Protein AF-A0A8S4FLU3-F1 (afdb_monomer)

InterPro domains:
  IPR005821 Ion transport domain [PF00520] (2-71)
  IPR028325 Voltage-gated potassium channel [PTHR11537] (5-70)

Secondary structure (DSSP, 8-state):
---TT-TTS-HHHHHHHHHHHHTT----SS---SHHHHHHHHHHHHHHHHHHHTHHHHHHHHHHHHHHHHHHHHHHHHT-

Solvent-accessible surface area (backbone atoms only — not comparable to full-atom values): 4765 Å² total; per-residue (Å²): 135,84,71,88,82,57,88,76,80,44,75,69,59,57,48,51,46,49,51,36,35,31,69,68,67,59,86,70,86,64,73,66,91,43,75,68,47,46,54,52,47,54,52,40,30,54,50,32,50,58,60,52,62,54,58,52,55,54,52,50,49,54,51,49,52,59,51,48,58,55,48,54,52,52,53,52,65,73,71,110

pLDDT: mean 73.42, std 11.43, range [42.38, 92.25]

Foldseek 3Di:
DDDPPPPPPDPVSVVVVLVCLLCVVCPVPDADPDPVRVVVSVVSVVVSVVVCVPVVVVVVVVVVVVVVVVVVVVVVVVVD

Radius of gyration: 22.68 Å; Cα contacts (8 Å, |Δi|>4): 29; chains: 1; bounding box: 51×22×66 Å

Sequence (80 aa):
MDNPDNQFKSIPLGLWWAIVTMTTVGYGDMAPKTYLGMFVGALCALAGVLTIALPVPVIVSNFSMFYSHTQVCGVKLMNN

Organism: Plutella xylostella (NCBI:txid51655)

Mean predicted aligned error: 11.93 Å

Structure (mmCIF, N/CA/C/O backbone):
data_AF-A0A8S4FLU3-F1
#
_entry.id   AF-A0A8S4FLU3-F1
#
loop_
_atom_site.group_PDB
_atom_site.id
_atom_site.type_symbol
_atom_site.label_atom_id
_atom_site.label_alt_id
_atom_site.label_comp_id
_atom_site.label_asym_id
_atom_site.label_entity_id
_atom_site.label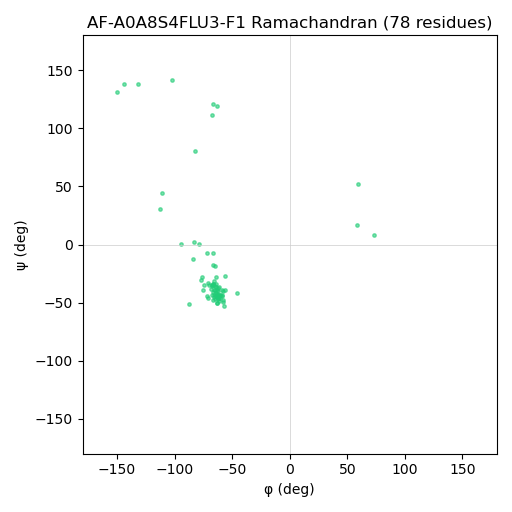_seq_id
_atom_site.pdbx_PDB_ins_code
_atom_site.Cartn_x
_atom_site.Cartn_y
_atom_site.Cartn_z
_atom_site.occupancy
_atom_site.B_iso_or_equiv
_atom_site.auth_seq_id
_atom_site.auth_comp_id
_atom_site.auth_asym_id
_atom_site.auth_atom_id
_atom_site.pdbx_PDB_model_num
ATOM 1 N N . MET A 1 1 ? 25.929 -8.201 -24.773 1.00 42.38 1 MET A N 1
ATOM 2 C CA . MET A 1 1 ? 25.757 -6.753 -24.557 1.00 42.38 1 MET A CA 1
ATOM 3 C C . MET A 1 1 ? 24.419 -6.562 -23.874 1.00 42.38 1 MET A C 1
ATOM 5 O O . MET A 1 1 ? 23.386 -6.712 -24.513 1.00 42.38 1 MET A O 1
ATOM 9 N N . ASP A 1 2 ? 24.447 -6.396 -22.556 1.00 46.81 2 ASP A N 1
ATOM 10 C CA . ASP A 1 2 ? 23.261 -6.186 -21.731 1.00 46.81 2 ASP A CA 1
ATOM 11 C C . ASP A 1 2 ? 22.615 -4.842 -22.068 1.00 46.81 2 ASP A C 1
ATOM 13 O O . ASP A 1 2 ? 23.260 -3.807 -21.950 1.00 46.81 2 ASP A O 1
ATOM 17 N N . ASN A 1 3 ? 21.350 -4.870 -22.490 1.00 55.47 3 ASN A N 1
ATOM 18 C CA . ASN A 1 3 ? 20.543 -3.683 -22.756 1.00 55.47 3 ASN A CA 1
ATOM 19 C C . ASN A 1 3 ? 20.250 -2.941 -21.429 1.00 55.47 3 ASN A C 1
ATOM 21 O O . ASN A 1 3 ? 19.502 -3.486 -20.607 1.00 55.47 3 ASN A O 1
ATOM 25 N N . PRO A 1 4 ? 20.811 -1.739 -21.192 1.00 56.44 4 PRO A N 1
ATOM 26 C CA . PRO A 1 4 ? 20.665 -1.002 -19.932 1.00 56.44 4 PRO A CA 1
ATOM 27 C C . PRO A 1 4 ? 19.260 -0.402 -19.720 1.00 56.44 4 PRO A C 1
ATOM 29 O O . PRO A 1 4 ? 18.952 0.049 -18.620 1.00 56.44 4 PRO A O 1
ATOM 32 N N . ASP A 1 5 ? 18.383 -0.467 -20.728 1.00 55.41 5 ASP A N 1
ATOM 33 C CA . ASP A 1 5 ? 17.036 0.125 -20.701 1.00 55.41 5 ASP A CA 1
ATOM 34 C C . ASP A 1 5 ? 15.911 -0.838 -20.278 1.00 55.41 5 ASP A C 1
ATOM 36 O O . ASP A 1 5 ? 14.746 -0.447 -20.187 1.00 55.41 5 ASP A O 1
ATOM 40 N N . ASN A 1 6 ? 16.225 -2.100 -19.965 1.00 53.72 6 ASN A N 1
ATOM 41 C CA . ASN A 1 6 ? 15.236 -3.050 -19.446 1.00 53.72 6 ASN A CA 1
ATOM 42 C C . ASN A 1 6 ? 15.037 -2.862 -17.936 1.00 53.72 6 ASN A C 1
ATOM 44 O O . ASN A 1 6 ? 15.560 -3.616 -17.117 1.00 53.72 6 ASN A O 1
ATOM 48 N N . GLN A 1 7 ? 14.232 -1.865 -17.570 1.00 54.44 7 GLN A N 1
ATOM 49 C CA . GLN A 1 7 ? 13.871 -1.554 -16.177 1.00 54.44 7 GLN A CA 1
ATOM 50 C C . GLN A 1 7 ? 13.007 -2.649 -15.510 1.00 54.44 7 GLN A C 1
ATOM 52 O O . GLN A 1 7 ? 12.797 -2.625 -14.303 1.00 54.44 7 GLN A O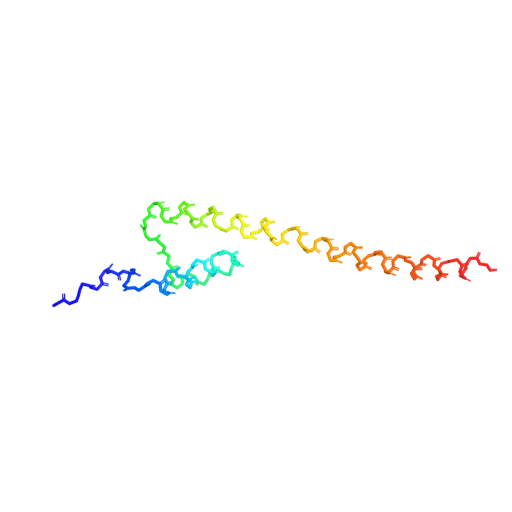 1
ATOM 57 N N . PHE A 1 8 ? 12.562 -3.651 -16.277 1.00 52.91 8 PHE A N 1
ATOM 58 C CA . PHE A 1 8 ? 11.844 -4.839 -15.804 1.00 52.91 8 PHE A CA 1
ATOM 59 C C . PHE A 1 8 ? 12.699 -6.113 -15.936 1.00 52.91 8 PHE A C 1
ATOM 61 O O . PHE A 1 8 ? 12.223 -7.143 -16.406 1.00 52.91 8 PHE A O 1
ATOM 68 N N . LYS A 1 9 ? 13.986 -6.058 -15.558 1.00 55.56 9 LYS A N 1
ATOM 69 C CA . LYS A 1 9 ? 14.911 -7.207 -15.673 1.00 55.56 9 LYS A CA 1
ATOM 70 C C . LYS A 1 9 ? 14.546 -8.380 -14.738 1.00 55.56 9 LYS A C 1
ATOM 72 O O . LYS A 1 9 ? 14.980 -9.498 -14.997 1.00 55.56 9 LYS A O 1
ATOM 77 N N . SER A 1 10 ? 13.717 -8.157 -13.705 1.00 59.91 10 SER A N 1
ATOM 78 C CA . SER A 1 10 ? 13.357 -9.186 -12.717 1.00 59.91 10 SER A CA 1
ATOM 79 C C . SER A 1 10 ? 11.945 -8.990 -12.135 1.00 59.91 10 SER A C 1
ATOM 81 O O . SER A 1 10 ? 11.622 -7.914 -11.634 1.00 59.91 10 SER A O 1
ATOM 83 N N . ILE A 1 11 ? 11.133 -10.057 -12.111 1.00 67.62 11 ILE A N 1
ATOM 84 C CA . ILE A 1 11 ? 9.802 -10.132 -11.456 1.00 67.62 11 ILE A CA 1
ATOM 85 C C . ILE A 1 11 ? 9.787 -9.533 -10.025 1.00 67.62 11 ILE A C 1
ATOM 87 O O . ILE A 1 11 ? 8.861 -8.783 -9.713 1.00 67.62 11 ILE A O 1
ATOM 91 N N . PRO A 1 12 ? 10.800 -9.769 -9.158 1.00 68.94 12 PRO A N 1
ATOM 92 C CA . PRO A 1 12 ? 10.822 -9.235 -7.791 1.00 68.94 12 PRO A CA 1
ATOM 93 C C . PRO A 1 12 ? 10.883 -7.705 -7.711 1.00 68.94 12 PRO A C 1
ATOM 95 O O . PRO A 1 12 ? 10.397 -7.113 -6.754 1.00 68.94 12 PRO A O 1
ATOM 98 N N . LEU A 1 13 ? 11.462 -7.055 -8.720 1.00 70.69 13 LEU A N 1
ATOM 99 C CA . LEU A 1 13 ? 11.638 -5.606 -8.751 1.00 70.69 13 LEU A CA 1
ATOM 100 C C . LEU A 1 13 ? 10.311 -4.892 -9.058 1.00 70.69 13 LEU A C 1
ATOM 102 O O . LEU A 1 13 ? 9.969 -3.890 -8.437 1.00 70.69 13 LEU A O 1
ATOM 106 N N . GLY A 1 14 ? 9.515 -5.474 -9.962 1.00 73.69 14 GLY A N 1
ATOM 107 C CA . GLY A 1 14 ? 8.146 -5.026 -10.224 1.00 73.69 14 GLY A CA 1
ATOM 108 C C . GLY A 1 14 ? 7.213 -5.251 -9.031 1.00 73.69 14 GLY A C 1
ATOM 109 O O . GLY A 1 14 ? 6.344 -4.419 -8.779 1.00 73.69 14 GLY A O 1
ATOM 110 N N . LEU A 1 15 ? 7.424 -6.328 -8.259 1.00 76.56 15 LEU A N 1
ATOM 111 C CA . LEU A 1 15 ? 6.697 -6.565 -7.007 1.00 76.56 15 LEU A CA 1
ATOM 112 C C . LEU A 1 15 ? 7.004 -5.491 -5.957 1.00 76.56 15 LEU A C 1
ATOM 114 O O . LEU A 1 15 ? 6.073 -4.990 -5.334 1.00 76.56 15 LEU A O 1
ATOM 118 N N . TRP A 1 16 ? 8.271 -5.096 -5.793 1.00 77.50 16 TRP A N 1
ATOM 119 C CA . TRP A 1 16 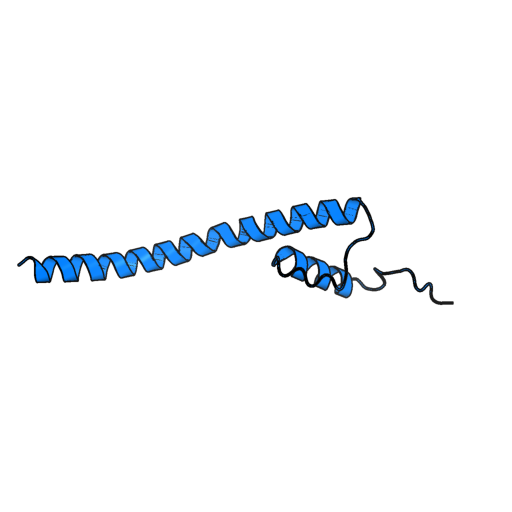? 8.649 -4.009 -4.881 1.00 77.50 16 TRP A CA 1
ATOM 120 C C . TRP A 1 16 ? 7.933 -2.702 -5.232 1.00 77.50 16 TRP A C 1
ATOM 122 O O . TRP A 1 16 ? 7.274 -2.106 -4.380 1.00 77.50 16 TRP A O 1
ATOM 132 N N . TRP A 1 17 ? 7.968 -2.312 -6.509 1.00 77.25 17 TRP A N 1
ATOM 133 C CA . TRP A 1 17 ? 7.248 -1.133 -6.986 1.00 77.25 17 TRP A CA 1
ATOM 134 C C . TRP A 1 17 ? 5.732 -1.221 -6.738 1.00 77.25 17 TRP A C 1
ATOM 136 O O . TRP A 1 17 ? 5.121 -0.257 -6.265 1.00 77.25 17 TRP A O 1
ATOM 146 N N . ALA A 1 18 ? 5.121 -2.378 -7.017 1.00 75.00 18 ALA A N 1
ATOM 147 C CA . ALA A 1 18 ? 3.691 -2.592 -6.807 1.00 75.00 18 ALA A CA 1
ATOM 148 C C . ALA A 1 18 ? 3.312 -2.481 -5.322 1.00 75.00 18 ALA A C 1
ATOM 150 O O . ALA A 1 18 ? 2.328 -1.825 -4.990 1.00 75.00 18 ALA A O 1
ATOM 151 N N . ILE A 1 19 ? 4.118 -3.049 -4.420 1.00 77.25 19 ILE A N 1
ATOM 152 C CA . ILE A 1 19 ? 3.899 -2.984 -2.968 1.00 77.25 19 ILE A CA 1
ATOM 153 C C . ILE A 1 19 ? 4.019 -1.540 -2.459 1.00 77.25 19 ILE A C 1
ATOM 155 O O . ILE A 1 19 ? 3.141 -1.069 -1.733 1.00 77.25 19 ILE A O 1
ATOM 159 N N . VAL A 1 20 ? 5.062 -0.809 -2.862 1.00 80.25 20 VAL A N 1
ATOM 160 C CA . VAL A 1 20 ? 5.286 0.602 -2.479 1.00 80.25 20 VAL A CA 1
ATOM 161 C C . VAL A 1 20 ? 4.162 1.512 -2.991 1.00 80.25 20 VAL A C 1
ATOM 163 O O . VAL A 1 20 ? 3.739 2.435 -2.293 1.00 80.25 20 VAL A O 1
ATOM 166 N N . THR A 1 21 ? 3.644 1.236 -4.190 1.00 79.56 21 THR A N 1
ATOM 167 C CA . THR A 1 21 ? 2.513 1.972 -4.776 1.00 79.56 21 THR A CA 1
ATOM 168 C C . THR A 1 21 ? 1.198 1.645 -4.064 1.00 79.56 21 THR A C 1
ATOM 170 O O . THR A 1 21 ? 0.448 2.554 -3.713 1.00 79.56 21 THR A O 1
ATOM 173 N N . MET A 1 22 ? 0.933 0.365 -3.781 1.00 76.25 22 MET A N 1
ATOM 174 C CA . MET A 1 22 ? -0.281 -0.088 -3.089 1.00 76.25 22 MET A CA 1
ATOM 175 C C . MET A 1 22 ? -0.363 0.436 -1.649 1.00 76.25 22 MET A C 1
ATOM 177 O O . MET A 1 22 ? -1.446 0.733 -1.153 1.00 76.25 22 MET A O 1
ATOM 181 N N . THR A 1 23 ? 0.785 0.579 -0.987 1.00 78.75 23 THR A N 1
ATOM 182 C CA . THR A 1 23 ? 0.898 1.145 0.367 1.00 78.75 23 THR A CA 1
ATOM 183 C C . THR A 1 23 ? 0.928 2.674 0.386 1.00 78.75 23 THR A C 1
ATOM 185 O O . THR A 1 23 ? 1.035 3.267 1.456 1.00 78.75 23 THR A O 1
ATOM 188 N N . THR A 1 24 ? 0.806 3.333 -0.772 1.00 78.38 24 THR A N 1
ATOM 189 C CA . THR A 1 24 ? 0.854 4.799 -0.935 1.00 78.38 24 THR A CA 1
ATOM 190 C C . THR A 1 24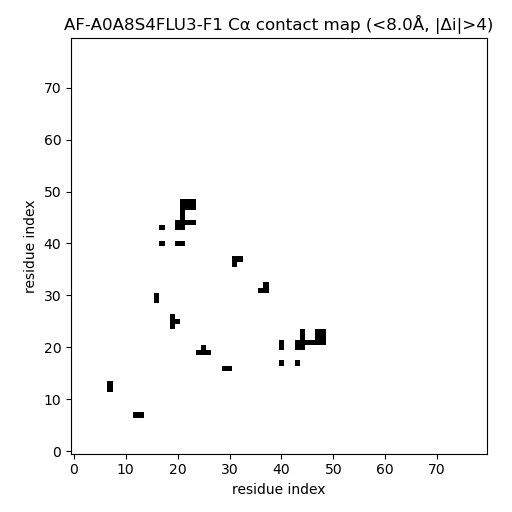 ? 2.146 5.464 -0.441 1.00 78.38 24 THR A C 1
ATOM 192 O O . THR A 1 24 ? 2.181 6.679 -0.274 1.00 78.38 24 THR A O 1
ATOM 195 N N . VAL A 1 25 ? 3.226 4.695 -0.242 1.00 83.06 25 VAL A N 1
ATOM 196 C CA . VAL A 1 25 ? 4.519 5.228 0.223 1.00 83.06 25 VAL A CA 1
ATOM 197 C C . VAL A 1 25 ? 5.192 6.048 -0.875 1.00 83.06 25 VAL A C 1
ATOM 199 O O . VAL A 1 25 ? 5.663 7.150 -0.619 1.00 83.06 25 VAL A O 1
ATOM 202 N N . GLY A 1 26 ? 5.216 5.517 -2.103 1.00 74.88 26 GLY A N 1
ATOM 203 C CA . GLY A 1 26 ? 5.639 6.264 -3.289 1.00 74.88 26 GLY A CA 1
ATOM 204 C C . GLY A 1 26 ? 7.073 6.804 -3.239 1.00 74.88 26 GLY A C 1
ATOM 205 O O . GLY A 1 26 ? 7.278 7.982 -3.510 1.00 74.88 26 GLY A O 1
ATOM 206 N N . TYR A 1 27 ? 8.070 5.960 -2.943 1.00 73.50 27 TYR A N 1
ATOM 207 C CA . TYR A 1 27 ?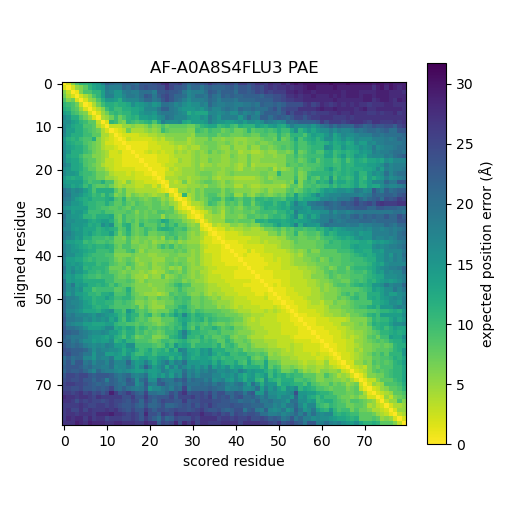 9.485 6.371 -2.914 1.00 73.50 27 TYR A CA 1
ATOM 208 C C . TYR A 1 27 ? 9.982 7.004 -4.227 1.00 73.50 27 TYR A C 1
ATOM 210 O O . TYR A 1 27 ? 10.901 7.818 -4.200 1.00 73.50 27 TYR A O 1
ATOM 218 N N . GLY A 1 28 ? 9.383 6.649 -5.370 1.00 69.81 28 GLY A N 1
ATOM 219 C CA . GLY A 1 28 ? 9.729 7.2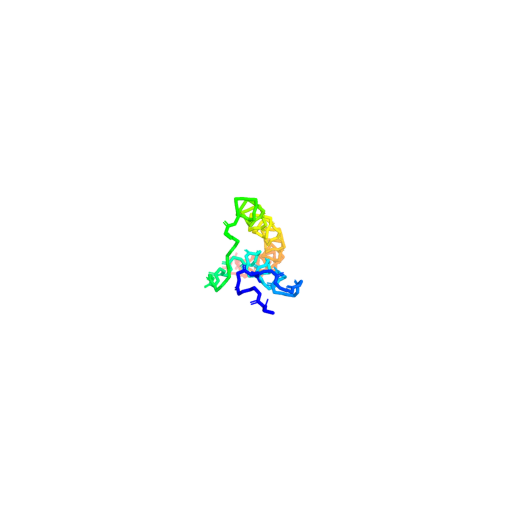15 -6.679 1.00 69.81 28 GLY A CA 1
ATOM 220 C C . GLY A 1 28 ? 11.068 6.727 -7.247 1.00 69.81 28 GLY A C 1
ATOM 221 O O . GLY A 1 28 ? 11.516 7.233 -8.272 1.00 69.81 28 GLY A O 1
ATOM 222 N N . ASP A 1 29 ? 11.687 5.734 -6.609 1.00 68.94 29 ASP A N 1
ATOM 223 C CA . ASP A 1 29 ? 12.906 5.041 -7.037 1.00 68.94 29 ASP A CA 1
ATOM 224 C C . ASP A 1 29 ? 12.706 4.277 -8.352 1.00 68.94 29 ASP A C 1
ATOM 226 O O . ASP A 1 29 ? 13.582 4.251 -9.220 1.00 68.94 29 ASP A O 1
ATOM 230 N N . MET A 1 30 ? 11.519 3.701 -8.528 1.00 63.38 30 MET A N 1
ATOM 231 C CA . MET A 1 30 ? 11.072 3.092 -9.773 1.00 63.38 30 MET A CA 1
ATOM 232 C C . MET A 1 30 ? 9.673 3.580 -10.113 1.00 63.38 30 MET A C 1
ATOM 234 O O . MET A 1 30 ? 8.805 3.688 -9.253 1.00 63.38 30 MET A O 1
ATOM 238 N N . ALA A 1 31 ? 9.448 3.885 -11.386 1.00 65.75 31 ALA A N 1
ATOM 239 C CA . ALA A 1 31 ? 8.143 4.263 -11.896 1.00 65.75 31 ALA A CA 1
ATOM 240 C C . ALA A 1 31 ? 7.968 3.691 -13.306 1.00 65.75 31 ALA A C 1
ATOM 242 O O . ALA A 1 31 ? 8.908 3.736 -14.108 1.00 65.75 31 ALA A O 1
ATOM 243 N N . PRO A 1 32 ? 6.785 3.155 -13.641 1.00 64.56 32 PRO A N 1
ATOM 244 C CA . PRO A 1 32 ? 6.510 2.686 -14.982 1.00 64.56 32 PRO A CA 1
ATOM 245 C C . PRO A 1 32 ? 6.569 3.878 -15.938 1.00 64.56 32 PRO A C 1
ATOM 247 O O . PRO A 1 32 ? 5.782 4.813 -15.834 1.00 64.56 32 PRO A O 1
ATOM 250 N N . LYS A 1 33 ? 7.484 3.827 -16.909 1.00 66.25 33 LYS A N 1
ATOM 251 C CA . LYS A 1 33 ? 7.558 4.816 -17.998 1.00 66.25 33 LYS A CA 1
ATOM 252 C C . LYS A 1 33 ? 6.512 4.580 -19.099 1.00 66.25 33 LYS A C 1
ATOM 254 O O . LYS A 1 33 ? 6.486 5.307 -20.085 1.00 66.25 33 LYS A O 1
ATOM 259 N N . THR A 1 34 ? 5.668 3.555 -18.959 1.00 75.12 34 THR A N 1
ATOM 260 C CA . THR A 1 34 ? 4.655 3.172 -19.951 1.00 75.12 34 THR A CA 1
ATOM 261 C C . THR A 1 34 ? 3.265 3.654 -19.529 1.00 75.12 34 THR A C 1
ATOM 263 O O . THR A 1 34 ? 2.897 3.567 -18.357 1.00 75.12 34 THR A O 1
ATOM 266 N N . TYR A 1 35 ? 2.458 4.110 -20.495 1.00 72.75 35 TYR A N 1
ATOM 267 C CA . TYR A 1 35 ? 1.085 4.579 -20.250 1.00 72.75 35 TYR A CA 1
ATOM 268 C C . TYR A 1 35 ? 0.201 3.524 -19.561 1.00 72.75 35 TYR A C 1
ATOM 270 O O . TYR A 1 35 ? -0.556 3.846 -18.648 1.00 72.75 35 TYR A O 1
ATOM 278 N N . LEU A 1 36 ? 0.335 2.248 -19.944 1.00 72.19 36 LEU A N 1
ATOM 279 C CA . LEU A 1 36 ? -0.391 1.145 -19.303 1.00 72.19 36 LEU A CA 1
ATOM 280 C C . LEU A 1 36 ? 0.044 0.923 -17.849 1.00 72.19 36 LEU A C 1
ATOM 282 O O . LEU A 1 36 ? -0.803 0.696 -16.988 1.00 72.19 36 LEU A O 1
ATOM 286 N N . GLY A 1 37 ? 1.343 1.016 -17.552 1.00 72.56 37 GLY A N 1
ATOM 287 C CA . GLY A 1 37 ? 1.845 0.840 -16.189 1.00 72.56 37 GLY A CA 1
ATOM 288 C C . GLY A 1 37 ? 1.398 1.960 -15.248 1.00 72.56 37 GLY A C 1
ATOM 289 O O . GLY A 1 37 ? 1.076 1.690 -14.094 1.00 72.56 37 GLY A O 1
ATOM 290 N N . MET A 1 38 ? 1.291 3.196 -15.747 1.00 75.94 38 MET A N 1
ATOM 291 C CA 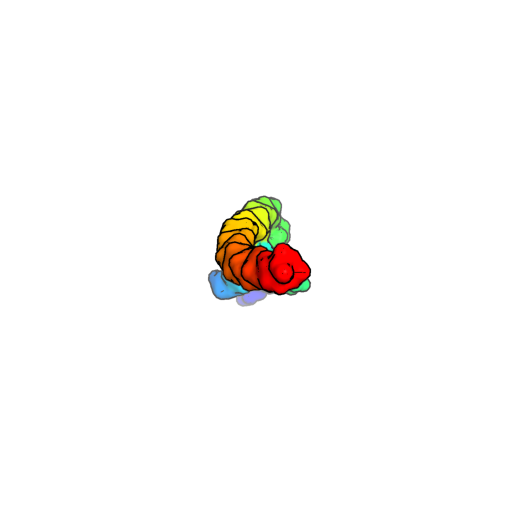. MET A 1 38 ? 0.731 4.317 -14.981 1.00 75.94 38 MET A CA 1
ATOM 292 C C . MET A 1 38 ? -0.752 4.104 -14.644 1.00 75.94 38 MET A C 1
ATOM 294 O O . MET A 1 38 ? -1.159 4.350 -13.510 1.00 75.94 38 MET A O 1
ATOM 298 N N . PHE A 1 39 ? -1.552 3.593 -15.587 1.00 82.44 39 PHE A N 1
ATOM 299 C CA . PHE A 1 39 ? -2.972 3.305 -15.350 1.00 82.44 39 PHE A CA 1
ATOM 300 C C . PHE A 1 39 ? -3.174 2.187 -14.315 1.00 82.44 39 PHE A C 1
ATOM 302 O O . PHE A 1 39 ? -3.963 2.332 -13.382 1.00 82.44 39 PHE A O 1
ATOM 309 N N . VAL A 1 40 ? -2.411 1.096 -14.431 1.00 81.25 40 VAL A N 1
ATOM 310 C CA . VAL A 1 40 ? -2.442 -0.006 -13.455 1.00 81.25 40 VAL A CA 1
ATOM 311 C C . VAL A 1 40 ? -1.942 0.456 -12.083 1.00 81.25 40 VAL A C 1
ATOM 313 O O . VAL A 1 40 ? -2.535 0.091 -11.071 1.00 81.25 40 VAL A O 1
ATOM 316 N N . GLY A 1 41 ? -0.909 1.304 -12.034 1.00 78.50 41 GLY A N 1
ATOM 317 C CA . GLY A 1 41 ? -0.414 1.901 -10.791 1.00 78.50 41 GLY A CA 1
ATOM 318 C C . GLY A 1 41 ? -1.466 2.754 -10.083 1.00 78.50 41 GLY A C 1
ATOM 319 O O . GLY A 1 41 ? -1.662 2.606 -8.878 1.00 78.50 41 GLY A O 1
ATOM 320 N N . ALA A 1 42 ? -2.203 3.580 -10.830 1.00 81.56 42 ALA A N 1
ATOM 321 C CA . ALA A 1 42 ? -3.290 4.390 -10.284 1.00 81.56 42 ALA A CA 1
ATOM 322 C C . ALA A 1 42 ? -4.437 3.528 -9.725 1.00 81.56 42 ALA A C 1
ATOM 324 O O . ALA A 1 42 ? -4.902 3.764 -8.609 1.00 81.56 42 ALA A O 1
ATOM 325 N N . LEU A 1 43 ? -4.856 2.490 -10.460 1.00 84.62 43 LEU A N 1
ATOM 326 C CA . LEU A 1 43 ? -5.869 1.540 -9.985 1.00 84.62 43 LEU A CA 1
ATOM 327 C C . LEU A 1 43 ? -5.400 0.764 -8.748 1.00 84.62 43 LEU A C 1
ATOM 329 O O . LEU A 1 43 ? -6.184 0.554 -7.825 1.00 84.62 43 LEU A O 1
ATOM 333 N N . CYS A 1 44 ? -4.128 0.367 -8.706 1.00 83.38 44 CYS A N 1
ATOM 334 C CA . CYS A 1 44 ? -3.540 -0.356 -7.581 1.00 83.38 44 CYS A CA 1
ATOM 335 C C . CYS A 1 44 ? -3.488 0.505 -6.309 1.00 83.38 44 CYS A C 1
ATOM 337 O O . CYS A 1 44 ? -3.868 0.029 -5.240 1.00 83.38 44 CYS A O 1
ATOM 339 N N . ALA A 1 45 ? -3.099 1.779 -6.421 1.00 83.12 45 ALA A N 1
ATOM 340 C CA . ALA A 1 45 ? -3.111 2.717 -5.299 1.00 83.12 45 ALA A CA 1
ATOM 341 C C . ALA A 1 45 ? -4.535 2.943 -4.758 1.00 83.12 45 ALA A C 1
ATOM 343 O O . ALA A 1 45 ? -4.762 2.861 -3.551 1.00 83.12 45 ALA A O 1
ATOM 344 N N . LEU A 1 46 ? -5.514 3.157 -5.647 1.00 85.56 46 LEU A N 1
ATOM 345 C CA . LEU A 1 46 ? -6.923 3.296 -5.261 1.00 85.56 46 LEU A CA 1
ATOM 346 C C . LEU A 1 46 ? -7.447 2.035 -4.566 1.00 85.56 46 LEU A C 1
ATOM 348 O O . LEU A 1 46 ? -8.068 2.128 -3.508 1.00 85.56 46 LEU A O 1
ATOM 352 N N . ALA A 1 47 ? -7.159 0.855 -5.119 1.00 85.38 47 ALA A N 1
ATOM 353 C CA . ALA A 1 47 ? -7.532 -0.414 -4.509 1.00 85.38 47 ALA A CA 1
ATOM 354 C C . ALA A 1 47 ? -6.892 -0.588 -3.122 1.00 85.38 47 ALA A C 1
ATOM 356 O O . ALA A 1 47 ? -7.590 -0.961 -2.182 1.00 85.38 47 ALA A O 1
ATOM 357 N N . GLY A 1 48 ? -5.607 -0.257 -2.957 1.00 81.06 48 GLY A N 1
ATOM 358 C CA . GLY A 1 48 ? -4.906 -0.322 -1.671 1.00 81.06 48 GLY A CA 1
ATOM 359 C C . GLY A 1 48 ? -5.572 0.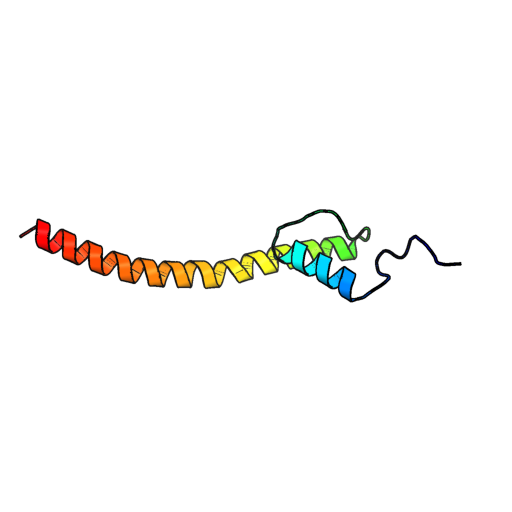534 -0.590 1.00 81.06 48 GLY A C 1
ATOM 360 O O . GLY A 1 48 ? -5.875 0.036 0.495 1.00 81.06 48 GLY A O 1
ATOM 361 N N . VAL A 1 49 ? -5.906 1.786 -0.915 1.00 84.44 49 VAL A N 1
ATOM 362 C CA . VAL A 1 49 ? -6.609 2.696 0.005 1.00 84.44 49 VAL A CA 1
ATOM 363 C C . VAL A 1 49 ? -7.987 2.155 0.385 1.00 84.44 49 VAL A C 1
ATOM 365 O O . VAL A 1 49 ? -8.321 2.123 1.569 1.00 84.44 49 VAL A O 1
ATOM 368 N N . LEU A 1 50 ? -8.769 1.669 -0.584 1.00 85.62 50 LEU A N 1
ATOM 369 C CA . LEU A 1 50 ? -10.081 1.065 -0.319 1.00 85.62 50 LEU A CA 1
ATOM 370 C C . LEU A 1 50 ? -9.972 -0.184 0.569 1.00 85.62 50 LEU A C 1
ATOM 372 O O . LEU A 1 50 ? -10.817 -0.409 1.434 1.00 85.62 50 LEU A O 1
ATOM 376 N N . THR A 1 51 ? -8.910 -0.969 0.390 1.00 85.81 51 THR A N 1
ATOM 377 C CA . THR A 1 51 ? -8.673 -2.187 1.175 1.00 85.81 51 THR A CA 1
ATOM 378 C C . THR A 1 51 ? -8.313 -1.859 2.622 1.00 85.81 51 THR A C 1
ATOM 380 O O . THR A 1 51 ? -8.737 -2.582 3.516 1.00 85.81 51 THR A O 1
ATOM 383 N N . ILE A 1 52 ? -7.584 -0.766 2.879 1.00 85.94 52 ILE A N 1
ATOM 384 C CA . ILE A 1 52 ? -7.264 -0.291 4.239 1.00 85.94 52 ILE A CA 1
ATOM 385 C C . ILE A 1 52 ? -8.469 0.420 4.880 1.0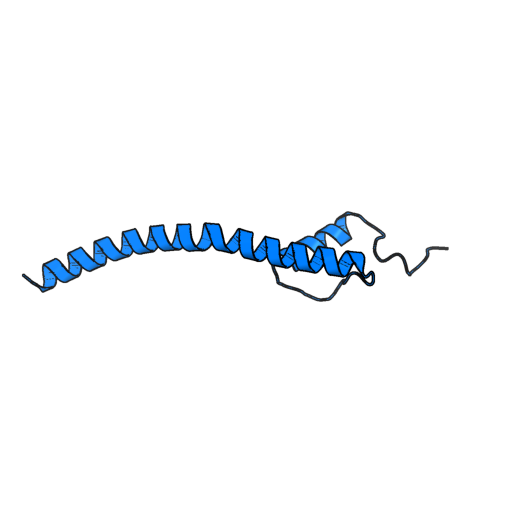0 85.94 52 ILE A C 1
ATOM 387 O O . ILE A 1 52 ? -8.670 0.339 6.094 1.00 85.94 52 ILE A O 1
ATOM 391 N N . ALA A 1 53 ? -9.317 1.061 4.075 1.00 86.88 53 ALA A N 1
ATOM 392 C CA . ALA A 1 53 ? -10.489 1.793 4.546 1.00 86.88 53 ALA A CA 1
ATOM 393 C C . ALA A 1 53 ? -11.565 0.911 5.201 1.00 86.88 53 ALA A C 1
ATOM 395 O O . ALA A 1 53 ? -12.400 1.436 5.925 1.00 86.88 53 ALA A O 1
ATOM 396 N N . LEU A 1 54 ? -11.566 -0.405 4.977 1.00 86.00 54 LEU A N 1
ATOM 397 C CA . LEU A 1 54 ? -12.531 -1.332 5.582 1.00 86.00 54 LEU A CA 1
ATOM 398 C C . LEU A 1 54 ? -12.108 -1.878 6.962 1.00 86.00 54 LEU A C 1
ATOM 400 O O . LEU A 1 54 ? -12.901 -1.788 7.899 1.00 86.00 54 LEU A O 1
ATOM 404 N N . PRO A 1 55 ? -10.893 -2.424 7.157 1.00 86.81 55 PRO A N 1
ATOM 405 C CA . PRO A 1 55 ? -10.481 -2.965 8.448 1.00 86.81 55 PRO A CA 1
ATOM 406 C C . PRO A 1 55 ? -10.243 -1.876 9.500 1.00 86.81 55 PRO A C 1
ATOM 408 O O . PRO A 1 55 ? -10.533 -2.104 10.674 1.00 86.81 55 PRO A O 1
ATOM 411 N N . VAL A 1 56 ? -9.763 -0.686 9.113 1.00 90.06 56 VAL A N 1
ATOM 412 C CA . VAL A 1 56 ? -9.439 0.382 10.076 1.00 90.06 56 VAL A CA 1
ATOM 413 C C . VAL A 1 56 ? -10.681 0.860 10.847 1.00 90.06 56 VAL A C 1
ATOM 415 O O . VAL A 1 56 ? -10.643 0.835 12.080 1.00 90.06 56 VAL A O 1
ATOM 418 N N . PRO A 1 57 ? -11.815 1.211 10.204 1.00 85.19 57 PRO A N 1
ATOM 419 C CA . PRO A 1 57 ? -13.029 1.593 10.922 1.00 85.19 57 PRO A CA 1
ATOM 420 C C . PRO A 1 57 ? -13.645 0.453 11.724 1.00 85.19 57 PRO A C 1
ATOM 422 O O . PRO A 1 57 ? -14.231 0.716 12.768 1.00 85.19 57 PRO A O 1
ATOM 425 N N . VAL A 1 58 ? -13.515 -0.804 11.283 1.00 87.94 58 VAL A N 1
ATOM 426 C CA . VAL A 1 58 ? -14.011 -1.971 12.036 1.00 87.94 58 VAL A CA 1
ATOM 427 C C . VAL A 1 58 ? -13.266 -2.111 13.362 1.00 87.94 58 VAL A C 1
ATOM 429 O O . VAL A 1 58 ? -13.894 -2.291 14.408 1.00 87.94 58 VAL A O 1
ATOM 432 N N . ILE A 1 59 ? -11.939 -1.963 13.335 1.00 92.25 59 ILE A N 1
ATOM 433 C CA . ILE A 1 59 ? -11.100 -1.970 14.537 1.00 92.25 59 ILE A CA 1
ATOM 434 C C . ILE A 1 59 ? -11.467 -0.781 15.431 1.00 92.25 59 ILE A C 1
ATOM 436 O O . ILE A 1 59 ? -11.766 -0.969 16.610 1.00 92.25 59 ILE A O 1
ATOM 440 N N . VAL A 1 60 ? -11.524 0.431 14.870 1.00 90.00 60 VAL A N 1
ATOM 441 C CA . VAL A 1 60 ? -11.898 1.651 15.608 1.00 90.00 60 VAL A CA 1
ATOM 442 C C . VAL A 1 60 ? -13.293 1.538 16.218 1.00 90.00 60 VAL A C 1
ATOM 444 O O . VAL A 1 60 ? -13.480 1.954 17.355 1.00 90.00 60 VAL A O 1
ATOM 447 N N . SER A 1 61 ? -14.258 0.944 15.518 1.00 86.31 61 SER A N 1
ATOM 448 C CA . SER A 1 61 ? -15.619 0.737 16.031 1.00 86.31 61 SER A CA 1
ATOM 449 C C . SER A 1 61 ? -15.629 -0.232 17.210 1.00 86.31 61 SER A C 1
ATOM 451 O O . SER A 1 61 ? -16.325 0.009 18.193 1.00 86.31 61 SER A O 1
ATOM 453 N N . ASN A 1 62 ? -14.813 -1.290 17.155 1.00 84.81 62 ASN A N 1
ATOM 454 C CA . ASN A 1 62 ? -14.630 -2.208 18.279 1.00 84.81 62 ASN A CA 1
ATOM 455 C C . ASN A 1 62 ? -14.049 -1.485 19.501 1.00 84.81 62 ASN A C 1
ATOM 457 O O . ASN A 1 62 ? -14.600 -1.572 20.597 1.00 84.81 62 ASN A O 1
ATOM 461 N N . PHE A 1 63 ? -12.983 -0.707 19.308 1.00 85.88 63 PHE A N 1
ATOM 462 C CA . PHE A 1 63 ? -12.405 0.093 20.385 1.00 85.88 63 PHE A CA 1
ATOM 463 C C . PHE A 1 63 ? -13.400 1.132 20.914 1.00 85.88 63 PHE A C 1
ATOM 465 O O . PHE A 1 63 ? -13.596 1.229 22.121 1.00 85.88 63 PHE A O 1
ATOM 472 N N . SER A 1 64 ? -14.074 1.872 20.035 1.00 84.25 64 SER A N 1
ATOM 473 C CA . SER A 1 64 ? -15.077 2.879 20.393 1.00 84.25 64 SER A CA 1
ATOM 474 C C . SER A 1 64 ? -16.219 2.282 21.212 1.00 84.25 64 SER A C 1
ATOM 476 O O . SER A 1 64 ? -16.609 2.886 22.208 1.00 84.25 64 SER A O 1
ATOM 478 N N . MET A 1 65 ? -16.689 1.075 20.877 1.00 81.94 65 MET A N 1
ATOM 479 C CA . MET A 1 65 ? -17.653 0.341 21.696 1.00 81.94 65 MET A CA 1
ATOM 480 C C . MET A 1 65 ? -17.104 0.127 23.118 1.00 81.94 65 MET A C 1
ATOM 482 O O . MET A 1 65 ? -17.742 0.546 24.083 1.00 81.94 65 MET A O 1
ATOM 486 N N . PHE A 1 66 ? -15.896 -0.426 23.266 1.00 81.50 66 PHE A N 1
ATOM 487 C CA . PHE A 1 66 ? -15.265 -0.643 24.578 1.00 81.50 66 PHE A CA 1
ATOM 488 C C . PHE A 1 66 ? -15.067 0.650 25.390 1.00 81.50 66 PHE A C 1
ATOM 490 O O . PHE A 1 66 ? -15.367 0.680 26.589 1.00 81.50 66 PHE A O 1
ATOM 497 N N . TYR A 1 67 ? -14.607 1.731 24.752 1.00 76.50 67 TYR A N 1
ATOM 498 C CA . TYR A 1 67 ? -14.446 3.031 25.409 1.00 76.50 67 TYR A CA 1
ATOM 499 C C . TYR A 1 67 ? -15.799 3.654 25.777 1.00 76.50 67 TYR A C 1
ATOM 501 O O . TYR A 1 67 ? -15.938 4.208 26.864 1.00 76.50 67 TYR A O 1
ATOM 509 N N . SER A 1 68 ? -16.824 3.519 24.932 1.00 75.88 68 SER A N 1
ATOM 510 C CA . SER A 1 68 ? -18.157 4.060 25.220 1.00 75.88 68 SER A CA 1
ATOM 511 C C . SER A 1 68 ? -18.770 3.425 26.470 1.00 75.88 68 SER A C 1
ATOM 513 O O . SER A 1 68 ? -19.305 4.147 27.306 1.00 75.88 68 SER A O 1
ATOM 515 N N . HIS A 1 69 ? -18.599 2.112 26.677 1.00 68.69 69 HIS A N 1
ATOM 516 C CA . HIS A 1 69 ? -19.091 1.408 27.868 1.00 68.69 69 HIS A CA 1
ATOM 517 C C . HIS A 1 69 ? -18.422 1.872 29.172 1.00 68.69 69 HIS A C 1
ATOM 519 O O . HIS A 1 69 ? -19.087 1.962 30.207 1.00 68.69 69 HIS A O 1
ATOM 525 N N . THR A 1 70 ? -17.129 2.208 29.143 1.00 66.88 70 THR A N 1
ATOM 526 C CA . THR A 1 70 ? -16.436 2.775 30.313 1.00 66.88 70 THR A CA 1
ATOM 527 C C . THR A 1 70 ? -16.824 4.237 30.554 1.00 66.88 70 THR A C 1
ATOM 529 O O . THR A 1 70 ? -16.992 4.636 31.706 1.00 66.88 70 THR A O 1
ATOM 532 N N . GLN A 1 71 ? -17.065 5.017 29.494 1.00 63.81 71 GLN A N 1
ATOM 533 C CA . GLN A 1 71 ? -17.535 6.406 29.579 1.00 63.81 71 GLN A CA 1
ATOM 534 C C . GLN A 1 71 ? -18.952 6.509 30.153 1.00 63.81 71 GLN A C 1
ATOM 536 O O . GLN A 1 71 ? -19.177 7.296 31.072 1.00 63.81 71 GLN A O 1
ATOM 541 N N . VAL A 1 72 ? -19.906 5.704 29.661 1.00 65.38 72 VAL A N 1
ATOM 542 C CA . VAL A 1 72 ? -21.284 5.743 30.179 1.00 65.38 72 VAL A CA 1
ATOM 543 C C . VAL A 1 72 ? -21.368 5.267 31.624 1.00 65.38 72 VAL A C 1
ATOM 545 O O . VAL A 1 72 ? -22.150 5.832 32.381 1.00 65.38 72 VAL A O 1
ATOM 548 N N . CYS A 1 73 ? -20.551 4.295 32.041 1.00 61.72 73 CYS A N 1
ATOM 549 C CA . CYS A 1 73 ? -20.496 3.872 33.442 1.00 61.72 73 CYS A CA 1
ATOM 550 C C . CYS A 1 73 ? -19.902 4.972 34.344 1.00 61.72 73 CYS A C 1
ATOM 552 O O . CYS A 1 73 ? -20.479 5.289 35.382 1.00 61.72 73 CYS A O 1
ATOM 554 N N . GLY A 1 74 ? -18.819 5.630 33.911 1.00 63.72 74 GLY A N 1
ATOM 555 C CA . GLY A 1 74 ? -18.217 6.754 34.640 1.00 63.72 74 GLY A CA 1
ATOM 556 C C . GLY A 1 74 ? -19.151 7.962 34.777 1.00 63.72 74 GLY A C 1
ATOM 557 O O . GLY A 1 74 ? -19.301 8.504 35.869 1.00 63.72 74 GLY A O 1
ATOM 558 N N . VAL A 1 75 ? -19.858 8.338 33.706 1.00 64.81 75 VAL A N 1
ATOM 559 C CA . VAL A 1 75 ? -20.856 9.424 33.741 1.00 64.81 75 VAL A CA 1
ATOM 560 C C . VAL A 1 75 ? -22.066 9.047 34.602 1.00 64.81 75 VAL A C 1
ATOM 562 O O . VAL A 1 75 ? -22.601 9.900 35.307 1.00 64.81 75 VAL A O 1
ATOM 565 N N . LYS A 1 76 ? -22.491 7.775 34.602 1.00 60.94 76 LYS A N 1
ATOM 566 C CA . LYS A 1 76 ? -23.588 7.303 35.463 1.00 60.94 76 LYS A CA 1
ATOM 567 C C . LYS A 1 76 ? -23.217 7.348 36.951 1.00 60.94 76 LYS A C 1
ATOM 569 O O . LYS A 1 76 ? -24.091 7.636 37.757 1.00 60.94 76 LYS A O 1
ATOM 574 N N . LEU A 1 77 ? -21.949 7.100 37.295 1.00 60.47 77 LEU A N 1
ATOM 575 C CA . LEU A 1 77 ? -21.432 7.210 38.666 1.00 60.47 77 LEU A CA 1
ATOM 576 C C . LEU A 1 77 ? -21.194 8.661 39.115 1.00 60.47 77 LEU A C 1
ATOM 578 O O . LEU A 1 77 ? -21.278 8.932 40.302 1.00 60.47 77 LEU A O 1
ATOM 582 N N . MET A 1 78 ? -20.915 9.593 38.197 1.00 62.25 78 MET A N 1
ATOM 583 C CA . MET A 1 78 ? -20.801 11.030 38.515 1.00 62.25 78 MET A CA 1
ATOM 584 C C . MET A 1 78 ? -22.156 11.758 38.545 1.00 62.25 78 MET A C 1
ATOM 586 O O . MET A 1 78 ? -22.217 12.899 38.991 1.00 62.25 78 MET A O 1
ATOM 590 N N . ASN A 1 79 ? -23.225 11.127 38.047 1.00 57.84 79 ASN A N 1
ATOM 591 C CA . ASN A 1 79 ? -24.592 11.658 38.052 1.00 57.84 79 ASN A CA 1
ATOM 592 C C . ASN A 1 79 ? -25.528 10.848 38.976 1.00 57.84 79 ASN A C 1
ATOM 594 O O . ASN A 1 79 ? -26.721 10.701 38.689 1.00 57.84 79 ASN A O 1
ATOM 598 N N . ASN A 1 80 ? -24.970 10.283 40.049 1.00 56.47 80 ASN A N 1
ATOM 599 C CA . ASN A 1 80 ? -25.681 9.752 41.212 1.00 56.47 80 ASN A CA 1
ATOM 600 C C . ASN A 1 80 ? -25.083 10.362 42.482 1.00 56.47 80 ASN A C 1
ATOM 602 O O . ASN A 1 80 ? -25.844 10.469 43.464 1.00 56.47 80 ASN A O 1
#

Nearest PDB structures (foldseek):
  7siz-assembly1_B  TM=8.092E-01  e=1.452E-05  Rattus norvegicus
  7w6s-assembly1_F  TM=8.410E-01  e=4.126E-05  Homo sapiens
  8vt9-assembly1_A  TM=7.117E-01  e=3.792E-02  Spirochaeta thermophila
  8vtb-assembly1_A  TM=7.092E-01  e=1.077E-01  Spirochaeta thermophila
  8qz2-assembly1_A  TM=6.238E-01  e=2.856E-01  Homo sapiens